Protein AF-A0A382V530-F1 (afdb_monomer)

Solvent-accessible surface area (backbone atoms only — not comparable to full-atom values): 2196 Å² total; per-residue (Å²): 123,74,48,77,44,71,57,75,84,53,65,70,59,54,52,52,50,52,52,51,28,62,75,70,75,37,55,75,47,81,40,75,82,132

Nearest PDB structures (foldseek):
  8btk-assembly1_Bc  TM=8.919E-01  e=7.000E-01  Oryctolagus cuniculus
  7oyb-assembly1_c1  TM=8.962E-01  e=8.061E-01  Danio rerio
  6th6-assembly1_Bb  TM=8.175E-01  e=7.512E-01  Thermococcus kodakarensis KOD1
  2lv8-assembly1_A  TM=7.543E-01  e=2.871E+00  synthetic construct
  4zyl-assembly1_A  TM=6.059E-01  e=2.323E+00  Rhodopseudomonas palustris CGA009

Mean predicted aligned error: 2.14 Å

pLDDT: mean 96.84, std 2.99, range [82.88, 98.56]

Organism: NCBI:txid408172

Structure (mmCIF, N/CA/C/O backbone):
data_AF-A0A382V530-F1
#
_entry.id   AF-A0A382V530-F1
#
loop_
_atom_site.group_PDB
_atom_site.id
_atom_site.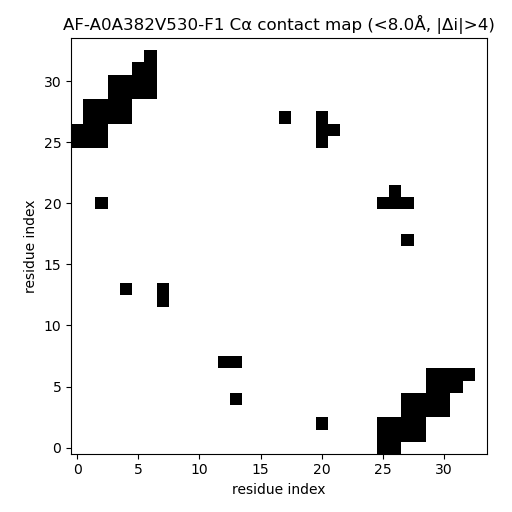type_symbol
_atom_site.label_atom_id
_atom_site.label_alt_id
_atom_site.label_comp_id
_atom_site.label_asym_id
_atom_site.label_entity_id
_atom_site.label_seq_id
_atom_site.pdbx_PDB_ins_code
_atom_site.Cartn_x
_atom_site.Cartn_y
_atom_site.Cartn_z
_atom_site.occupancy
_atom_site.B_iso_or_equiv
_atom_site.auth_seq_id
_atom_site.auth_comp_id
_atom_site.auth_asym_id
_atom_site.auth_atom_id
_atom_site.pdbx_PDB_model_num
ATOM 1 N N . VAL A 1 1 ? -12.150 -1.629 3.051 1.00 91.06 1 VAL A N 1
ATOM 2 C CA . VAL A 1 1 ? -11.385 -1.055 1.914 1.00 91.06 1 VAL A CA 1
ATOM 3 C C . VAL A 1 1 ? -10.074 -1.821 1.784 1.00 91.06 1 VAL A C 1
ATOM 5 O O . VAL A 1 1 ? -9.576 -2.278 2.808 1.00 91.06 1 VAL A O 1
ATOM 8 N N . ARG A 1 2 ? -9.557 -2.012 0.564 1.00 97.06 2 ARG A N 1
ATOM 9 C CA . ARG A 1 2 ? -8.259 -2.652 0.279 1.00 97.06 2 ARG A CA 1
ATOM 10 C C . ARG A 1 2 ? -7.528 -1.868 -0.813 1.00 97.06 2 ARG A C 1
ATOM 12 O O . ARG A 1 2 ? -8.189 -1.226 -1.626 1.00 97.06 2 ARG A O 1
ATOM 19 N N . ILE A 1 3 ? -6.200 -1.912 -0.808 1.00 98.00 3 ILE A N 1
ATOM 20 C CA . ILE A 1 3 ? -5.332 -1.265 -1.802 1.00 98.00 3 ILE A CA 1
ATOM 21 C C . ILE A 1 3 ? -4.709 -2.353 -2.678 1.00 98.00 3 ILE A C 1
ATOM 23 O O . ILE A 1 3 ? -4.168 -3.312 -2.142 1.00 98.00 3 ILE A O 1
ATOM 27 N N . ALA A 1 4 ? -4.745 -2.206 -4.000 1.00 97.88 4 ALA A N 1
ATOM 28 C CA . ALA A 1 4 ? -4.057 -3.111 -4.920 1.00 97.88 4 ALA A CA 1
ATOM 29 C C . ALA A 1 4 ? -2.820 -2.422 -5.518 1.00 97.88 4 ALA A C 1
ATOM 31 O O . ALA A 1 4 ? -2.935 -1.357 -6.124 1.00 97.88 4 ALA A O 1
ATOM 32 N N . LEU A 1 5 ? -1.647 -3.028 -5.343 1.00 97.50 5 LEU A N 1
ATOM 33 C CA . LEU A 1 5 ? -0.377 -2.641 -5.958 1.00 97.50 5 LEU A CA 1
ATOM 34 C C . LEU A 1 5 ? -0.133 -3.537 -7.169 1.00 97.50 5 LEU A C 1
ATOM 36 O O . LEU A 1 5 ? 0.306 -4.675 -7.021 1.00 97.50 5 LEU A O 1
ATOM 40 N N . TYR A 1 6 ? -0.424 -3.030 -8.361 1.00 97.38 6 TYR A N 1
ATOM 41 C CA . TYR A 1 6 ? -0.184 -3.764 -9.597 1.00 97.38 6 TYR A CA 1
ATOM 42 C C . TYR A 1 6 ? 1.231 -3.528 -10.106 1.00 97.38 6 TYR A C 1
ATOM 44 O O . TYR A 1 6 ? 1.561 -2.399 -10.457 1.00 97.38 6 TYR A O 1
ATOM 52 N N . GLN A 1 7 ? 2.036 -4.591 -10.132 1.00 96.44 7 GLN A N 1
ATOM 53 C CA . GLN A 1 7 ? 3.396 -4.615 -10.672 1.00 96.44 7 GLN A CA 1
ATOM 54 C C . GLN A 1 7 ? 4.228 -3.381 -10.278 1.00 96.44 7 GLN A C 1
ATOM 56 O O . GLN A 1 7 ? 4.689 -2.646 -11.153 1.00 96.44 7 GLN A O 1
ATOM 61 N N . PRO A 1 8 ? 4.407 -3.101 -8.971 1.00 95.5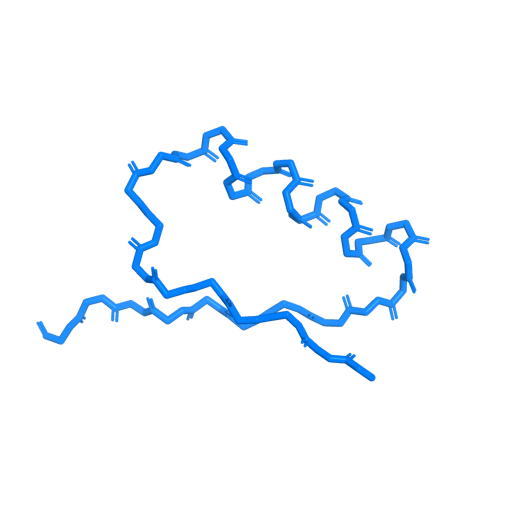6 8 PRO A N 1
ATOM 62 C CA . PRO A 1 8 ? 5.201 -1.956 -8.566 1.00 95.56 8 PRO A CA 1
ATOM 63 C C . PRO A 1 8 ? 6.663 -2.173 -8.962 1.00 95.56 8 PRO A C 1
ATOM 65 O O . PRO A 1 8 ? 7.320 -3.109 -8.513 1.00 95.56 8 PRO A O 1
ATOM 68 N N . ASP A 1 9 ? 7.172 -1.267 -9.779 1.00 96.75 9 ASP A N 1
ATOM 69 C CA . ASP A 1 9 ? 8.541 -1.229 -10.287 1.00 96.75 9 ASP A CA 1
ATOM 70 C C . ASP A 1 9 ? 9.480 -0.399 -9.388 1.00 96.75 9 ASP A C 1
ATOM 72 O O . ASP A 1 9 ? 10.687 -0.636 -9.342 1.00 96.75 9 ASP A O 1
ATOM 76 N N . ILE A 1 10 ? 8.929 0.548 -8.619 1.00 97.19 10 ILE A N 1
ATOM 77 C CA . ILE A 1 10 ? 9.664 1.406 -7.678 1.00 97.19 10 ILE A CA 1
ATOM 78 C C . ILE A 1 10 ? 9.452 0.920 -6.234 1.00 97.19 10 ILE A C 1
ATOM 80 O O . ILE A 1 10 ? 8.453 1.242 -5.584 1.00 97.19 10 ILE A O 1
ATOM 84 N N . ALA A 1 11 ? 10.436 0.198 -5.686 1.00 96.38 11 ALA A N 1
ATOM 85 C CA . ALA A 1 11 ? 10.367 -0.366 -4.330 1.00 96.38 11 ALA A CA 1
ATOM 86 C C . ALA A 1 11 ? 10.085 0.666 -3.206 1.00 96.38 11 ALA A C 1
ATOM 88 O O . ALA A 1 11 ? 9.252 0.376 -2.340 1.00 96.38 11 ALA A O 1
ATOM 89 N N . PRO A 1 12 ? 10.677 1.883 -3.202 1.00 98.19 12 PRO A N 1
ATOM 90 C CA . PRO A 1 12 ? 10.337 2.909 -2.210 1.00 98.19 12 PRO A CA 1
ATOM 91 C C . PRO A 1 12 ? 8.851 3.302 -2.186 1.00 98.19 12 PRO A C 1
ATOM 93 O O . PRO A 1 12 ? 8.295 3.530 -1.110 1.00 98.19 12 PRO A O 1
ATOM 96 N N . ASN A 1 13 ? 8.186 3.334 -3.345 1.00 97.56 13 ASN A N 1
ATOM 97 C CA . ASN A 1 13 ? 6.768 3.685 -3.435 1.00 97.56 13 ASN A CA 1
ATOM 98 C C . ASN A 1 13 ? 5.890 2.597 -2.806 1.00 97.56 13 ASN A C 1
ATOM 100 O O . ASN A 1 13 ? 4.975 2.909 -2.041 1.00 97.56 13 ASN A O 1
ATOM 104 N N . ALA A 1 14 ? 6.206 1.321 -3.062 1.00 97.75 14 ALA A N 1
ATOM 105 C CA . ALA A 1 14 ? 5.531 0.196 -2.414 1.00 97.75 14 ALA A CA 1
ATOM 106 C C . ALA A 1 14 ? 5.686 0.267 -0.885 1.00 97.75 14 ALA A C 1
ATOM 108 O O . ALA A 1 14 ? 4.700 0.151 -0.159 1.00 97.75 14 ALA A O 1
ATOM 109 N N . GLY A 1 15 ? 6.894 0.572 -0.394 1.00 97.88 15 GLY A N 1
ATOM 110 C CA . GLY A 1 15 ? 7.163 0.780 1.033 1.00 97.88 15 GLY A CA 1
ATOM 111 C C . GLY A 1 15 ? 6.309 1.885 1.668 1.00 97.88 15 GLY A C 1
ATOM 112 O O . GLY A 1 15 ? 5.735 1.688 2.743 1.00 97.88 15 GLY A O 1
ATOM 113 N N . ALA A 1 16 ? 6.167 3.028 0.992 1.00 98.44 16 ALA A N 1
ATOM 114 C CA . ALA A 1 16 ? 5.316 4.123 1.458 1.00 98.44 16 ALA A CA 1
ATOM 115 C C . ALA A 1 16 ? 3.835 3.710 1.542 1.00 98.44 16 ALA A C 1
ATOM 117 O O . ALA A 1 16 ? 3.154 4.025 2.521 1.00 98.44 16 ALA A O 1
ATOM 118 N N . ILE A 1 17 ? 3.348 2.951 0.556 1.00 98.19 17 ILE A N 1
ATOM 119 C CA . ILE A 1 17 ? 1.969 2.450 0.524 1.00 98.19 17 ILE A CA 1
ATOM 120 C C . ILE A 1 17 ? 1.732 1.393 1.609 1.00 98.19 17 ILE A C 1
ATOM 122 O O . ILE A 1 17 ? 0.701 1.442 2.280 1.00 98.19 17 ILE A O 1
ATOM 126 N N . PHE A 1 18 ? 2.687 0.496 1.867 1.00 98.38 18 PHE A N 1
ATOM 127 C CA . PHE A 1 18 ? 2.592 -0.449 2.986 1.00 98.38 18 PHE A CA 1
ATOM 128 C C . PHE A 1 18 ? 2.509 0.275 4.330 1.00 98.38 18 PHE A C 1
ATOM 130 O O . PHE A 1 18 ? 1.684 -0.075 5.177 1.00 98.38 18 PHE A O 1
ATOM 137 N N . ARG A 1 19 ? 3.311 1.332 4.519 1.00 98.44 19 ARG A N 1
ATOM 138 C CA . ARG A 1 19 ? 3.250 2.157 5.730 1.00 98.44 19 ARG A CA 1
ATOM 139 C C . ARG A 1 19 ? 1.891 2.836 5.881 1.00 98.44 19 ARG A C 1
ATOM 141 O O . ARG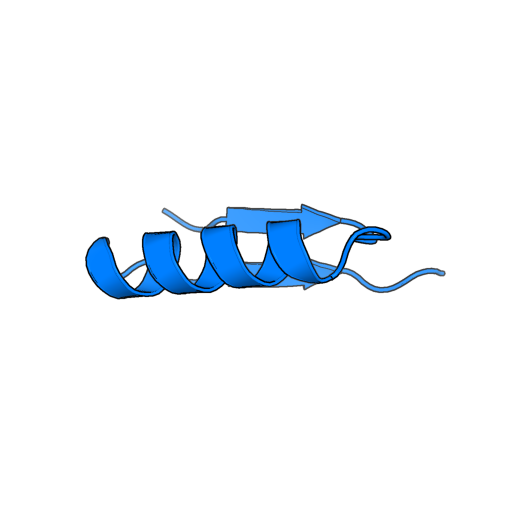 A 1 19 ? 1.329 2.810 6.975 1.00 98.44 19 ARG A O 1
ATOM 148 N N . LEU A 1 20 ? 1.365 3.419 4.806 1.00 98.44 20 LEU A N 1
ATOM 149 C CA . LEU A 1 20 ? 0.043 4.043 4.793 1.00 98.44 20 LEU A CA 1
ATOM 150 C C . LEU A 1 20 ? -1.050 3.035 5.170 1.00 98.44 20 LEU A C 1
ATOM 152 O O . LEU A 1 20 ? -1.856 3.301 6.059 1.00 98.44 20 LEU A O 1
ATOM 156 N N . ALA A 1 21 ? -1.047 1.865 4.534 1.00 98.44 21 ALA A N 1
ATOM 157 C CA . ALA A 1 21 ? -2.032 0.821 4.776 1.00 98.44 21 ALA A CA 1
ATOM 158 C C . 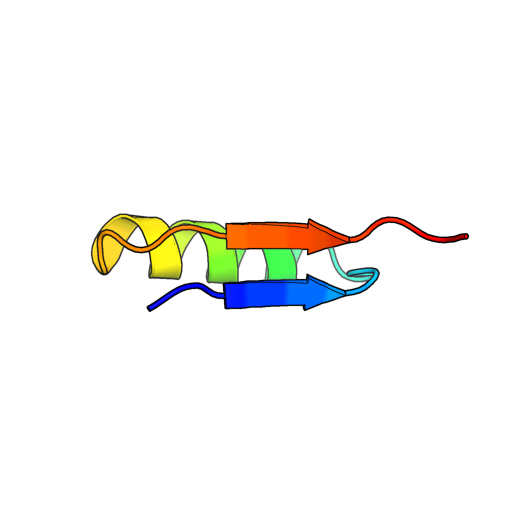ALA A 1 21 ? -2.020 0.333 6.231 1.00 98.44 21 ALA A C 1
ATOM 160 O O . ALA A 1 21 ? -3.083 0.162 6.828 1.00 98.44 21 ALA A O 1
ATOM 161 N N . ALA A 1 22 ? -0.830 0.205 6.829 1.00 98.44 22 ALA A N 1
ATOM 162 C CA . ALA A 1 22 ? -0.676 -0.155 8.235 1.00 98.44 22 ALA A CA 1
ATOM 163 C C . ALA A 1 22 ? -1.281 0.898 9.181 1.00 98.44 22 ALA A C 1
ATOM 165 O O . ALA A 1 22 ? -1.959 0.537 10.139 1.00 98.44 22 ALA A O 1
ATOM 166 N N . VAL A 1 23 ? -1.078 2.193 8.907 1.00 98.50 23 VAL A N 1
ATOM 167 C CA . VAL A 1 23 ? -1.651 3.288 9.717 1.00 98.50 23 VAL A CA 1
ATOM 168 C C . VAL A 1 23 ? -3.174 3.357 9.575 1.00 98.50 23 VAL A C 1
ATOM 170 O O . VAL A 1 23 ? -3.867 3.658 10.541 1.00 98.50 23 VAL A O 1
ATOM 173 N N . LEU A 1 24 ? -3.701 3.052 8.389 1.00 98.31 24 LEU A N 1
ATOM 174 C CA . LEU A 1 24 ? -5.139 3.055 8.116 1.00 98.31 24 LEU A CA 1
ATOM 175 C C . LEU A 1 24 ? -5.846 1.744 8.503 1.00 98.31 24 LEU A C 1
ATOM 177 O O . LEU A 1 24 ? -7.070 1.673 8.415 1.00 98.31 24 LEU A O 1
ATOM 181 N N . GLY A 1 25 ? -5.107 0.703 8.902 1.00 98.25 25 GLY A N 1
ATOM 182 C CA . GLY A 1 25 ? -5.668 -0.611 9.225 1.00 98.25 25 GLY A CA 1
ATOM 183 C C . GLY A 1 25 ? -6.323 -1.318 8.031 1.00 98.25 25 GLY A C 1
ATOM 184 O O . GLY A 1 25 ? -7.293 -2.054 8.211 1.00 98.25 25 GLY A O 1
ATOM 185 N N . VAL A 1 26 ? -5.833 -1.086 6.806 1.00 98.56 26 VAL A N 1
ATOM 186 C CA . VAL A 1 26 ? -6.369 -1.689 5.570 1.00 98.56 26 VAL A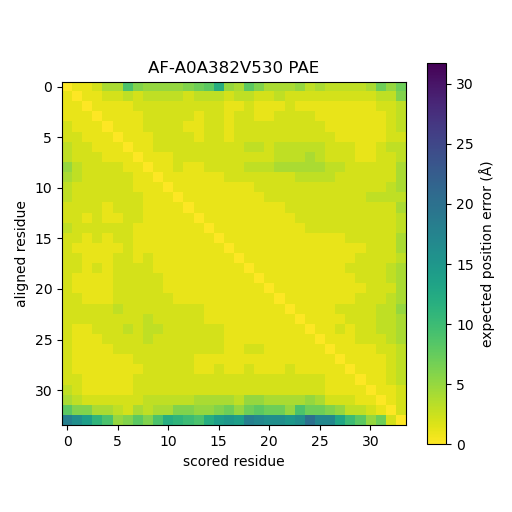 CA 1
ATOM 187 C C . VAL A 1 26 ? -5.382 -2.676 4.948 1.00 98.56 26 VAL A C 1
ATOM 189 O O . VAL A 1 26 ? -4.171 -2.545 5.098 1.00 98.56 26 VAL A O 1
ATOM 192 N N . GLY A 1 27 ? -5.902 -3.677 4.233 1.00 98.31 27 GLY A N 1
ATOM 193 C CA . GLY A 1 27 ? -5.077 -4.662 3.527 1.00 98.31 27 GLY A CA 1
ATOM 194 C C . GLY A 1 27 ? -4.492 -4.126 2.218 1.00 98.31 27 GLY A C 1
ATOM 195 O O . GLY A 1 27 ? -5.106 -3.274 1.567 1.00 98.31 27 GLY A O 1
ATOM 196 N N . VAL A 1 28 ? -3.338 -4.674 1.824 1.00 98.31 28 VAL A N 1
ATOM 197 C CA . VAL A 1 28 ? -2.695 -4.429 0.525 1.00 98.31 28 VAL A CA 1
ATOM 198 C C . VAL A 1 28 ? -2.534 -5.747 -0.224 1.00 98.31 28 VAL A C 1
ATOM 200 O O . VAL A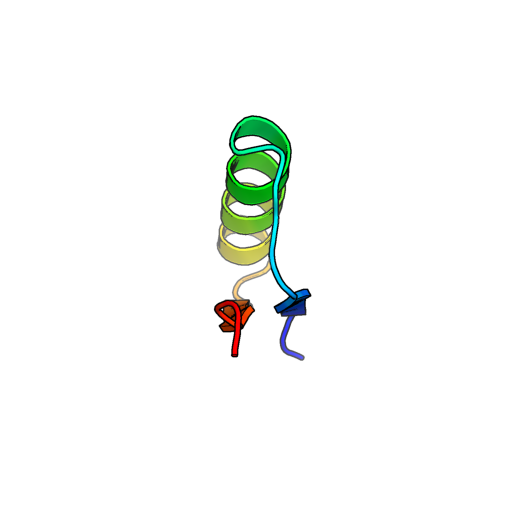 1 28 ? -2.007 -6.703 0.338 1.00 98.31 28 VAL A O 1
ATOM 203 N N . ASP A 1 29 ? -2.97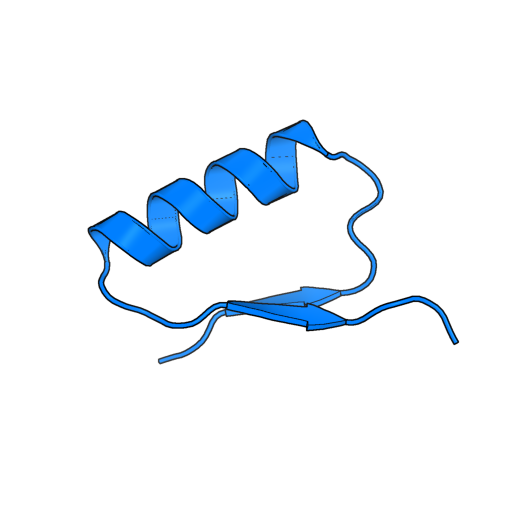1 -5.780 -1.478 1.00 98.19 29 ASP A N 1
ATOM 204 C CA . ASP A 1 29 ? -2.777 -6.891 -2.407 1.00 98.19 29 ASP A CA 1
ATOM 205 C C . ASP A 1 29 ? -1.656 -6.522 -3.389 1.00 98.19 29 ASP A C 1
ATOM 207 O O . ASP A 1 29 ? -1.760 -5.515 -4.088 1.00 98.19 29 ASP A O 1
ATOM 211 N N . LEU A 1 30 ? -0.575 -7.304 -3.426 1.00 96.75 30 LEU A N 1
ATOM 212 C CA . LEU A 1 30 ? 0.528 -7.135 -4.377 1.00 96.75 30 LEU A CA 1
ATOM 213 C C . LEU A 1 30 ? 0.298 -8.065 -5.569 1.00 96.75 30 LEU A 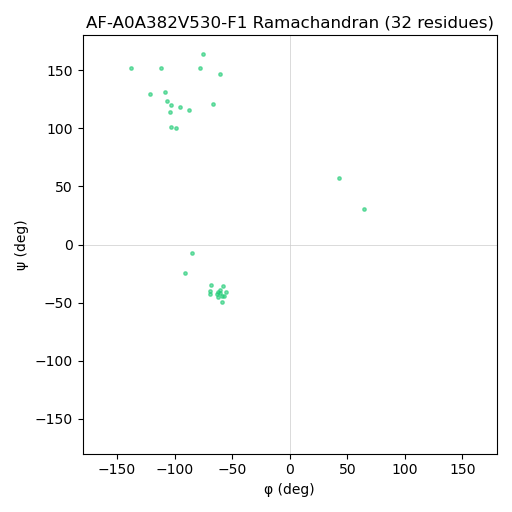C 1
ATOM 215 O O . LEU A 1 30 ? 0.237 -9.279 -5.397 1.00 96.75 30 LEU A O 1
ATOM 219 N N . ILE A 1 31 ? 0.149 -7.496 -6.761 1.00 97.19 31 ILE A N 1
ATOM 220 C CA . ILE A 1 31 ? -0.128 -8.244 -7.987 1.00 97.19 31 ILE A CA 1
ATOM 221 C C . ILE A 1 31 ? 1.162 -8.303 -8.804 1.00 97.19 31 ILE A C 1
ATOM 223 O O . ILE A 1 31 ? 1.666 -7.272 -9.253 1.00 97.19 31 ILE A O 1
ATOM 227 N N . GLU A 1 32 ? 1.700 -9.511 -8.953 1.00 94.31 32 GLU A N 1
ATOM 228 C CA . GLU A 1 32 ? 2.947 -9.788 -9.668 1.00 94.31 32 GLU A CA 1
ATOM 229 C C . GLU A 1 32 ? 2.776 -9.718 -11.201 1.00 94.31 32 GLU A C 1
ATOM 231 O O . GLU A 1 32 ? 1.648 -9.706 -11.710 1.00 94.31 32 GLU A O 1
ATOM 236 N N . PRO A 1 33 ? 3.883 -9.633 -11.962 1.00 91.62 33 PRO A N 1
ATOM 237 C CA . PRO A 1 33 ? 3.853 -9.776 -13.411 1.00 91.62 33 PRO A CA 1
ATOM 238 C C . PRO A 1 33 ? 3.328 -11.146 -13.858 1.00 91.62 33 PRO A C 1
ATOM 240 O O . PRO A 1 33 ? 3.546 -12.137 -13.166 1.00 91.62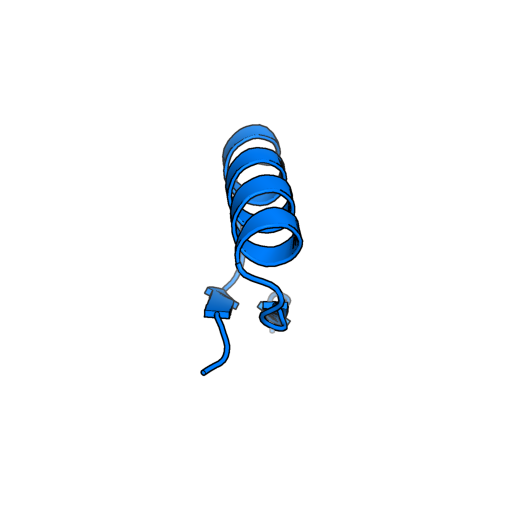 33 PRO A O 1
ATOM 243 N N . ALA A 1 34 ? 2.628 -11.179 -14.999 1.00 82.88 34 ALA A N 1
ATOM 244 C CA . ALA A 1 34 ? 2.168 -12.414 -15.646 1.00 82.88 34 ALA A CA 1
ATOM 245 C C . ALA A 1 34 ? 3.311 -13.171 -16.339 1.00 82.88 34 ALA A C 1
ATOM 247 O O . ALA A 1 34 ? 4.275 -12.500 -16.777 1.00 82.88 34 ALA A O 1
#

InterPro domains:
  IPR029026 tRNA (guanine-N1-)-methyltransferase, N-terminal [G3DSA:3.40.1280.10] (1-34)
  IPR029028 Alpha/beta knot methyltransferases [SSF75217] (2-33)

Foldseek 3Di:
DEAEAEADPDPVVVVVVVVVCVVVVHYYHYHHDD

Radius of gyration: 9.57 Å; Cα contacts (8 Å, |Δi|>4): 34; chains: 1; bounding box: 22×16×25 Å

Sequence (34 aa):
VRIALYQPDIAPNAGAIFRLAAVLGVGVDLIEPA

Secondary structure (DSSP, 8-state):
-EEEEES---HHHHHHHHHHHHHHT-EEEEE---